Protein AF-A0AAE0YC74-F1 (afdb_monomer_lite)

Radius of gyration: 17.18 Å; chains: 1; bounding box: 40×39×46 Å

InterPro domains:
  IPR001279 Metallo-beta-lactamase [PF00753] (4-34)
  IPR036866 Ribonuclease Z/Hydroxyacylglutathione hydrolase-like [G3DSA:3.60.15.10] (1-68)
  IPR036866 Ribonuclease Z/Hydroxyacylglutathione hydrolase-like [G3DSA:3.60.15.10] (94-164)
  IPR036866 Ribonuclease Z/Hydroxyacylglutathione hydrolase-like [SSF56281] (2-149)

Organism: NCBI:txid231223

Secondary structure (DSSP, 8-state):
--PPP-EEE----SHHHHTTHHHHHHHSTT-EEEEETTTT-TT-SEEE-TT-EEEETTEEEEEEEEE----TTS-----EEEEEESSEE--HHHHH-HHHHHH---S-HHHHHHHHHHHHTS-TT-EE--SS--HHHHHHHHHHH-TT-HHHHHHHHHHHHHH--

pLDDT: mean 74.29, std 21.23, range [29.55, 97.06]

Structure (mmCIF, N/CA/C/O backbone):
data_AF-A0AAE0YC74-F1
#
_entry.id   AF-A0AAE0YC74-F1
#
loop_
_atom_site.group_PDB
_atom_site.id
_atom_site.type_symbol
_atom_site.label_atom_id
_atom_site.label_alt_id
_atom_site.label_comp_id
_atom_site.label_asym_id
_atom_site.label_entity_id
_atom_site.label_seq_id
_atom_site.pdbx_PDB_ins_code
_atom_site.Cartn_x
_atom_site.Cartn_y
_atom_site.Cartn_z
_atom_site.occupancy
_atom_site.B_iso_or_equiv
_atom_site.auth_seq_id
_atom_site.auth_comp_id
_atom_site.auth_asym_id
_atom_site.auth_atom_id
_atom_site.pdbx_PDB_model_num
ATOM 1 N N . MET A 1 1 ? -16.614 18.848 2.873 1.00 50.50 1 MET A N 1
ATOM 2 C CA . MET A 1 1 ? -17.296 17.613 3.326 1.00 50.50 1 MET A CA 1
ATOM 3 C C . MET A 1 1 ? -16.771 17.273 4.709 1.00 50.50 1 MET A C 1
ATOM 5 O O . MET A 1 1 ? -15.564 17.341 4.889 1.00 50.50 1 MET A O 1
ATOM 9 N N . ASN A 1 2 ? -17.643 16.967 5.673 1.00 80.75 2 ASN A N 1
ATOM 10 C CA . ASN A 1 2 ? -17.242 16.559 7.022 1.00 80.75 2 ASN A CA 1
ATOM 11 C C . ASN A 1 2 ? -17.246 15.022 7.087 1.00 80.75 2 ASN A C 1
ATOM 13 O O . ASN A 1 2 ? -18.251 14.421 7.457 1.00 80.75 2 ASN A O 1
ATOM 17 N N . VAL A 1 3 ? -16.174 14.392 6.602 1.00 85.19 3 VAL A N 1
ATOM 18 C CA . VAL A 1 3 ? -16.004 12.930 6.639 1.00 85.19 3 VAL A CA 1
ATOM 19 C C . VAL A 1 3 ? -15.305 12.522 7.931 1.00 85.19 3 VAL A C 1
ATOM 21 O O . VAL A 1 3 ? -14.338 13.159 8.339 1.00 85.19 3 VAL A O 1
ATOM 24 N N . GLN A 1 4 ? -15.808 11.466 8.568 1.00 88.44 4 GLN A N 1
ATOM 25 C CA . GLN A 1 4 ? -15.213 10.864 9.759 1.00 88.44 4 GLN A CA 1
ATOM 26 C C . GLN A 1 4 ? -14.480 9.577 9.359 1.00 88.44 4 GLN A C 1
ATOM 28 O O . GLN A 1 4 ? -15.016 8.818 8.547 1.00 88.44 4 GLN A O 1
ATOM 33 N N . PRO A 1 5 ? -13.274 9.316 9.889 1.00 92.00 5 PRO A N 1
ATOM 34 C CA . PRO A 1 5 ? -12.540 8.100 9.567 1.00 92.00 5 PRO A CA 1
ATOM 35 C C . PRO A 1 5 ? -13.249 6.870 10.151 1.00 92.00 5 PRO A C 1
ATOM 37 O O . PRO A 1 5 ? -13.557 6.827 11.340 1.00 92.00 5 PRO A O 1
ATOM 40 N N . GLU A 1 6 ? -13.491 5.858 9.316 1.00 91.19 6 GLU A N 1
ATOM 41 C CA . GLU A 1 6 ? -14.071 4.571 9.737 1.00 91.19 6 GLU A CA 1
ATOM 42 C C . GLU A 1 6 ? -12.986 3.559 10.145 1.00 91.19 6 GLU A C 1
ATOM 44 O O . GLU A 1 6 ? -13.163 2.784 11.090 1.00 91.19 6 GLU A O 1
ATOM 49 N N . ALA A 1 7 ? -11.849 3.577 9.444 1.00 92.19 7 ALA A N 1
ATOM 50 C CA . ALA A 1 7 ? -10.746 2.650 9.660 1.00 92.19 7 ALA A CA 1
ATOM 51 C C . ALA A 1 7 ? -9.390 3.229 9.229 1.00 92.19 7 ALA A C 1
ATOM 53 O O . ALA A 1 7 ? -9.312 4.111 8.374 1.00 92.19 7 ALA A O 1
ATOM 54 N N . VAL A 1 8 ? -8.321 2.675 9.802 1.00 92.88 8 VAL A N 1
ATOM 55 C CA . VAL A 1 8 ? -6.929 2.815 9.359 1.00 92.88 8 VAL A CA 1
ATOM 56 C C . VAL A 1 8 ? -6.478 1.474 8.802 1.00 92.88 8 VAL A C 1
ATOM 58 O O . VAL A 1 8 ? -6.621 0.446 9.463 1.00 92.88 8 VAL A O 1
ATOM 61 N N . LEU A 1 9 ? -5.922 1.497 7.596 1.00 90.75 9 LEU A N 1
ATOM 62 C CA . LEU A 1 9 ? -5.352 0.334 6.929 1.00 90.75 9 LEU A CA 1
ATOM 63 C C . LEU A 1 9 ? -3.828 0.467 6.938 1.00 90.75 9 LEU A C 1
ATOM 65 O O . LEU A 1 9 ? -3.275 1.255 6.173 1.00 90.75 9 LEU A O 1
ATOM 69 N N . THR A 1 10 ? -3.148 -0.263 7.820 1.00 87.88 10 THR A N 1
ATOM 70 C CA . THR A 1 10 ? -1.688 -0.213 7.938 1.00 87.88 10 THR A CA 1
ATOM 71 C C . THR A 1 10 ? -1.059 -1.343 7.129 1.00 87.88 10 THR A C 1
ATOM 73 O O . THR A 1 10 ? -1.309 -2.518 7.394 1.00 87.88 10 THR A O 1
ATOM 76 N N . THR A 1 11 ? -0.219 -0.992 6.153 1.00 81.75 11 THR A N 1
ATOM 77 C CA . THR A 1 11 ? 0.431 -1.972 5.269 1.00 81.75 11 THR A CA 1
ATOM 78 C C . THR A 1 11 ? 1.476 -2.799 6.009 1.00 81.75 11 THR A C 1
ATOM 80 O O . THR A 1 11 ? 1.532 -4.009 5.804 1.00 81.75 11 THR A O 1
ATOM 83 N N . HIS A 1 12 ? 2.292 -2.161 6.856 1.00 81.12 12 HIS A N 1
ATOM 84 C CA . HIS A 1 12 ? 3.297 -2.821 7.682 1.00 81.12 12 HIS A CA 1
ATOM 85 C C . HIS A 1 12 ? 3.738 -1.982 8.903 1.00 81.12 12 HIS A C 1
ATOM 87 O O . HIS A 1 12 ? 3.392 -0.809 9.033 1.00 81.12 12 HIS A O 1
ATOM 93 N N . LYS A 1 13 ? 4.522 -2.583 9.803 1.00 81.81 13 LYS A N 1
ATOM 94 C CA . LYS A 1 13 ? 4.896 -2.085 11.137 1.00 81.81 13 LYS A CA 1
ATOM 95 C C . LYS A 1 13 ? 6.028 -1.061 11.174 1.00 81.81 13 LYS A C 1
ATOM 97 O O . LYS A 1 13 ? 6.430 -0.663 12.268 1.00 81.81 13 LYS A O 1
ATOM 102 N N . HIS A 1 14 ? 6.627 -0.704 10.036 1.00 82.88 14 HIS A N 1
ATOM 103 C CA . HIS A 1 14 ? 7.666 0.324 10.062 1.00 82.88 14 HIS A CA 1
ATOM 104 C C . HIS A 1 14 ? 7.062 1.643 10.551 1.00 82.88 14 HIS A C 1
ATOM 106 O O . HIS A 1 14 ? 5.905 1.959 10.281 1.00 82.88 14 HIS A O 1
ATOM 112 N N . TRP A 1 15 ? 7.833 2.393 11.336 1.00 88.25 15 TRP A N 1
ATOM 113 C CA . TRP A 1 15 ? 7.318 3.543 12.081 1.00 88.25 15 TRP A CA 1
ATOM 114 C C . TRP A 1 15 ? 6.750 4.646 11.177 1.00 88.25 15 TRP A C 1
ATOM 116 O O . TRP A 1 15 ? 5.752 5.269 11.524 1.00 88.25 15 TRP A O 1
ATOM 126 N N . ASP A 1 16 ? 7.332 4.848 10.002 1.00 83.25 16 ASP A N 1
ATOM 127 C CA . ASP A 1 16 ? 6.859 5.771 8.969 1.00 83.25 16 ASP A CA 1
ATOM 128 C C . ASP A 1 16 ? 5.494 5.377 8.366 1.00 83.25 16 ASP A C 1
ATOM 130 O O . ASP A 1 16 ? 4.832 6.219 7.765 1.00 83.25 16 ASP A O 1
ATOM 134 N N . HIS A 1 17 ? 5.029 4.147 8.616 1.00 82.94 17 HIS A N 1
ATOM 135 C CA . HIS A 1 17 ? 3.720 3.624 8.203 1.00 82.94 17 HIS A CA 1
ATOM 136 C C . HIS A 1 17 ? 2.739 3.449 9.364 1.00 82.94 17 HIS A C 1
ATOM 138 O O . HIS A 1 17 ? 1.549 3.722 9.225 1.00 82.94 17 HIS A O 1
ATOM 144 N N . SER A 1 18 ? 3.218 2.991 10.523 1.00 90.56 18 SER A N 1
ATOM 145 C CA . SER A 1 18 ? 2.369 2.638 11.670 1.00 90.56 18 SER A CA 1
ATOM 146 C C . SER A 1 18 ? 2.461 3.612 12.847 1.00 90.56 18 SER A C 1
ATOM 148 O O . SER A 1 18 ? 1.701 3.493 13.808 1.00 90.56 18 SER A O 1
ATOM 150 N N . GLY A 1 19 ? 3.397 4.564 12.824 1.00 93.62 19 GLY A N 1
ATOM 151 C CA . GLY A 1 19 ? 3.698 5.452 13.952 1.00 93.62 19 GLY A CA 1
ATOM 152 C C . GLY A 1 19 ? 2.529 6.352 14.363 1.00 93.62 19 GLY A C 1
ATOM 153 O O . GLY A 1 19 ? 2.429 6.737 15.527 1.00 93.62 19 GLY A O 1
ATOM 154 N N . GLY A 1 20 ? 1.605 6.630 13.438 1.00 96.19 20 GLY A N 1
ATOM 155 C CA . GLY A 1 20 ? 0.394 7.414 13.692 1.00 96.19 20 GLY A CA 1
ATOM 156 C C . GLY A 1 20 ? -0.771 6.635 14.320 1.00 96.19 20 GLY A C 1
ATOM 157 O O . GLY A 1 20 ? -1.731 7.257 14.779 1.00 96.19 20 GLY A O 1
ATOM 158 N N . ASN A 1 21 ? -0.711 5.298 14.384 1.00 96.00 21 ASN A N 1
ATOM 159 C CA . ASN A 1 21 ? -1.855 4.455 14.768 1.00 96.00 21 ASN A CA 1
ATOM 160 C C . ASN A 1 21 ? -2.396 4.787 16.164 1.00 96.00 21 ASN A C 1
ATOM 162 O O . ASN A 1 21 ? -3.605 4.945 16.354 1.00 96.00 21 ASN A O 1
ATOM 166 N N . ARG A 1 22 ? -1.497 4.950 17.142 1.00 96.38 22 ARG A N 1
ATOM 167 C CA . ARG A 1 22 ? -1.856 5.324 18.515 1.00 96.38 22 ARG A CA 1
ATOM 168 C C . ARG A 1 22 ? -2.590 6.654 18.577 1.00 96.38 22 ARG A C 1
ATOM 170 O O . ARG A 1 22 ? -3.630 6.750 19.222 1.00 96.38 22 ARG A O 1
ATOM 177 N N . GLN A 1 23 ? -2.040 7.674 17.920 1.00 96.94 23 GLN A N 1
ATOM 178 C CA . GLN A 1 23 ? -2.609 9.017 17.931 1.00 96.94 23 GLN A CA 1
ATOM 179 C C . GLN A 1 23 ? -3.995 9.013 17.287 1.00 96.94 23 GLN A C 1
ATOM 181 O O . GLN A 1 23 ? -4.930 9.540 17.880 1.00 96.94 23 GLN A O 1
ATOM 186 N N . MET A 1 24 ? -4.152 8.338 16.144 1.00 96.19 24 MET A N 1
ATOM 187 C CA . MET A 1 24 ? -5.441 8.208 15.462 1.00 96.19 24 MET A CA 1
ATOM 188 C C . MET A 1 24 ? -6.508 7.569 16.357 1.00 96.19 24 MET A C 1
ATOM 190 O O . MET A 1 24 ? -7.620 8.084 16.441 1.00 96.19 24 MET A O 1
ATOM 194 N N . ARG A 1 25 ? -6.176 6.499 17.089 1.00 95.44 25 ARG A N 1
ATOM 195 C CA . ARG A 1 25 ? -7.113 5.857 18.029 1.00 95.44 25 ARG A CA 1
ATOM 196 C C . ARG A 1 25 ? -7.463 6.730 19.233 1.00 95.44 25 ARG A C 1
ATOM 198 O O . ARG A 1 25 ? -8.589 6.662 19.716 1.00 95.44 25 ARG A O 1
ATOM 205 N N . SER A 1 26 ? -6.518 7.532 19.721 1.00 95.69 26 SER A N 1
ATOM 206 C CA . SER A 1 26 ? -6.777 8.490 20.802 1.00 95.69 26 SER A CA 1
ATOM 207 C C . SER A 1 26 ? -7.663 9.648 20.338 1.00 95.69 26 SER A C 1
ATOM 209 O O . SER A 1 26 ? -8.532 10.088 21.085 1.00 95.69 26 SER A O 1
ATOM 211 N N . THR A 1 27 ? -7.461 10.138 19.112 1.00 96.38 27 THR A N 1
ATOM 212 C CA . THR A 1 27 ? -8.257 11.226 18.524 1.00 96.38 27 THR A CA 1
ATOM 213 C C . THR A 1 27 ? -9.659 10.765 18.129 1.00 96.38 27 THR A C 1
ATOM 215 O O . THR A 1 27 ? -10.612 11.525 18.284 1.00 96.38 27 THR A O 1
ATOM 218 N N . PHE A 1 28 ? -9.798 9.523 17.663 1.00 95.56 28 PHE A N 1
ATOM 219 C CA . PHE A 1 28 ? -11.063 8.934 17.230 1.00 95.56 28 PHE A CA 1
ATOM 220 C C . PHE A 1 28 ? -11.355 7.661 18.042 1.00 95.56 28 PHE A C 1
ATOM 222 O O . PHE A 1 28 ? -10.986 6.555 17.628 1.00 95.56 28 PHE A O 1
ATOM 229 N N . PRO A 1 29 ? -12.009 7.787 19.213 1.00 93.69 29 PRO A N 1
ATOM 230 C CA . PRO A 1 29 ? -12.350 6.638 20.042 1.00 93.69 29 PRO A CA 1
ATOM 231 C C . PRO A 1 29 ? -13.177 5.603 19.268 1.00 93.69 29 PRO A C 1
ATOM 233 O O . PRO A 1 29 ? -14.186 5.931 18.650 1.00 93.69 29 PRO A O 1
ATOM 236 N N . GLY A 1 30 ? -12.747 4.340 19.307 1.00 92.56 30 GLY A N 1
ATOM 237 C CA . GLY A 1 30 ? -13.394 3.240 18.580 1.00 92.56 30 GLY A CA 1
ATOM 238 C C . GLY A 1 30 ? -12.924 3.048 17.133 1.00 92.56 30 GLY A C 1
ATOM 239 O O . GLY A 1 30 ? -13.367 2.097 16.489 1.00 92.56 30 GLY A O 1
ATOM 240 N N . LEU A 1 31 ? -12.007 3.888 16.630 1.00 96.19 31 LEU A N 1
ATOM 241 C CA . LEU A 1 31 ? -11.426 3.728 15.297 1.00 96.19 31 LEU A CA 1
ATOM 242 C C . LEU A 1 31 ? -10.706 2.381 15.164 1.00 96.19 31 LEU A C 1
ATOM 244 O O . LEU A 1 31 ? -9.853 2.020 15.984 1.00 96.19 31 LEU A O 1
ATOM 248 N N . LYS A 1 32 ? -11.039 1.648 14.100 1.00 95.25 32 LYS A N 1
ATOM 249 C CA . LYS A 1 32 ? -10.450 0.344 13.801 1.00 95.25 32 LYS A CA 1
ATOM 250 C C . LYS A 1 32 ? -9.120 0.532 13.080 1.00 95.25 32 LYS A C 1
ATOM 252 O O . LYS A 1 32 ? -9.064 1.168 12.036 1.00 95.25 32 LYS A O 1
ATOM 257 N N . VAL A 1 33 ? -8.061 -0.054 13.619 1.00 95.31 33 VAL A N 1
ATOM 258 C CA . VAL A 1 33 ? -6.750 -0.165 12.969 1.00 95.31 33 VAL A CA 1
ATOM 259 C C . VAL A 1 33 ? -6.561 -1.603 12.509 1.00 95.31 33 VAL A C 1
ATOM 261 O O . VAL A 1 33 ? -6.593 -2.514 13.345 1.00 95.31 33 VAL A O 1
ATOM 264 N N . TYR A 1 34 ? -6.386 -1.778 11.202 1.00 91.81 34 TYR A N 1
ATOM 265 C CA . TYR A 1 34 ? -6.145 -3.052 10.541 1.00 91.81 34 TYR A CA 1
ATOM 266 C C . TYR A 1 34 ? -4.670 -3.203 10.184 1.00 91.81 34 TYR A C 1
ATOM 268 O O . TYR A 1 34 ? -4.031 -2.244 9.752 1.00 91.81 34 TYR A O 1
ATOM 276 N N . GLY A 1 35 ? -4.149 -4.414 10.332 1.00 85.44 35 GLY A N 1
ATOM 277 C CA . GLY A 1 35 ? -2.788 -4.759 9.942 1.00 85.44 35 GLY A CA 1
ATOM 278 C C . GLY A 1 35 ? -2.602 -6.266 9.880 1.00 85.44 35 GLY A C 1
ATOM 279 O O . GLY A 1 35 ? -3.462 -7.030 10.324 1.00 85.44 35 GLY A O 1
ATOM 280 N N . GLY A 1 36 ? -1.475 -6.712 9.337 1.00 82.25 36 GLY A N 1
ATOM 281 C CA . GLY A 1 36 ? -1.293 -8.136 9.096 1.00 82.25 36 GLY A CA 1
ATOM 282 C C . GLY A 1 36 ? -1.063 -8.979 10.323 1.00 82.25 36 GLY A C 1
ATOM 283 O O . GLY A 1 36 ? -0.324 -8.586 11.225 1.00 82.25 36 GLY A O 1
ATOM 284 N N . THR A 1 37 ? -1.666 -10.170 10.316 1.00 82.88 37 THR A N 1
ATOM 285 C CA . THR A 1 37 ? -1.551 -11.156 11.398 1.00 82.88 37 THR A CA 1
ATOM 286 C C . THR A 1 37 ? -0.091 -11.494 11.711 1.00 82.88 37 THR A C 1
ATOM 288 O O . THR A 1 37 ? 0.259 -11.669 12.875 1.00 82.88 37 THR A O 1
ATOM 291 N N . LEU A 1 38 ? 0.776 -11.522 10.693 1.00 78.69 38 LEU A N 1
ATOM 292 C CA . LEU A 1 38 ? 2.204 -11.829 10.839 1.00 78.69 38 LEU A CA 1
ATOM 293 C C . LEU A 1 38 ? 3.092 -10.602 11.078 1.00 78.69 38 LEU A C 1
ATOM 295 O O . LEU A 1 38 ? 4.249 -10.743 11.461 1.00 78.69 38 LEU A O 1
ATOM 299 N N . ASP A 1 39 ? 2.577 -9.396 10.854 1.00 74.38 39 ASP A N 1
ATOM 300 C CA . ASP A 1 39 ? 3.422 -8.206 10.794 1.00 74.38 39 ASP A CA 1
ATOM 301 C C . ASP A 1 39 ? 3.639 -7.546 12.165 1.00 74.38 39 ASP A C 1
ATOM 303 O O . ASP A 1 39 ? 4.615 -6.820 12.375 1.00 74.38 39 ASP A O 1
ATOM 307 N N . HIS A 1 40 ? 2.742 -7.838 13.113 1.00 83.94 40 HIS A N 1
ATOM 308 C CA . HIS A 1 40 ? 2.710 -7.262 14.460 1.00 83.94 40 HIS A CA 1
ATOM 309 C C . HIS A 1 40 ? 2.640 -5.725 14.456 1.00 83.94 40 HIS A C 1
ATOM 311 O O . HIS A 1 40 ? 3.375 -5.050 15.178 1.00 83.94 40 HIS A O 1
ATOM 317 N N . VAL A 1 41 ? 1.739 -5.170 13.638 1.00 85.31 41 VAL A N 1
ATOM 318 C CA . VAL A 1 41 ? 1.509 -3.722 13.529 1.00 85.31 41 VAL A CA 1
ATOM 319 C C . VAL A 1 41 ? 1.191 -3.097 14.903 1.00 85.31 41 VAL A C 1
ATOM 321 O O . VAL A 1 41 ? 0.244 -3.532 15.569 1.00 85.31 41 VAL A O 1
ATOM 324 N N . PRO A 1 42 ? 1.922 -2.045 15.323 1.00 91.50 42 PRO A N 1
ATOM 325 C CA . PRO A 1 42 ? 1.645 -1.315 16.555 1.00 91.50 42 PRO A CA 1
ATOM 326 C C . PRO A 1 42 ? 0.223 -0.759 16.616 1.00 91.50 42 PRO A C 1
ATOM 328 O O . PRO A 1 42 ? -0.295 -0.204 15.643 1.00 91.50 42 PRO A O 1
ATOM 331 N N . ASP A 1 43 ? -0.396 -0.899 17.789 1.00 94.88 43 ASP A N 1
ATOM 332 C CA . ASP A 1 43 ? -1.744 -0.408 18.094 1.00 94.88 43 ASP A CA 1
ATOM 333 C C . ASP A 1 43 ? -2.850 -0.950 17.159 1.00 94.88 43 ASP A C 1
ATOM 335 O O . ASP A 1 43 ? -3.964 -0.414 17.143 1.00 94.88 43 ASP A O 1
ATOM 339 N N . CYS A 1 44 ? -2.568 -2.049 16.444 1.00 92.75 44 CYS A N 1
ATOM 340 C CA . CYS A 1 44 ? -3.536 -2.803 15.656 1.00 92.75 44 CYS A CA 1
ATOM 341 C C . CYS A 1 44 ? -4.672 -3.337 16.541 1.00 92.75 44 CYS A C 1
ATOM 343 O O . CYS A 1 44 ? -4.471 -3.746 17.684 1.00 92.75 44 CYS A O 1
ATOM 345 N N . THR A 1 45 ? -5.885 -3.312 15.998 1.00 96.12 45 THR A N 1
ATOM 346 C CA . THR A 1 45 ? -7.108 -3.791 16.666 1.00 96.12 45 THR A CA 1
ATOM 347 C C . THR A 1 45 ? -7.742 -4.972 15.945 1.00 96.12 45 THR A C 1
ATOM 349 O O . THR A 1 45 ? -8.474 -5.732 16.566 1.00 96.12 45 THR A O 1
ATOM 352 N N . HIS A 1 46 ? -7.479 -5.107 14.644 1.00 94.44 46 HIS A N 1
ATOM 353 C CA . HIS A 1 46 ? -8.057 -6.127 13.783 1.00 94.44 46 HIS A CA 1
ATOM 354 C C . HIS A 1 46 ? -6.952 -6.683 12.888 1.00 94.44 46 HIS A C 1
ATOM 356 O O . HIS A 1 46 ? -6.439 -5.984 12.015 1.00 94.44 46 HIS A O 1
ATOM 362 N N . THR A 1 47 ? -6.567 -7.933 13.114 1.00 90.62 47 THR A N 1
ATOM 363 C CA . THR A 1 47 ? -5.608 -8.612 12.244 1.00 90.62 47 THR A CA 1
ATOM 364 C C . THR A 1 47 ? -6.285 -9.073 10.960 1.00 90.62 47 THR A C 1
ATOM 366 O O . THR A 1 47 ? -7.477 -9.390 10.965 1.00 90.62 47 THR A O 1
ATOM 369 N N . VAL A 1 48 ? -5.527 -9.083 9.866 1.00 84.31 48 VAL A N 1
ATOM 370 C CA . VAL A 1 48 ? -6.032 -9.439 8.538 1.00 84.31 48 VAL A CA 1
ATOM 371 C C . VAL A 1 48 ? -5.166 -10.523 7.906 1.00 84.31 48 VAL A C 1
ATOM 373 O O . VAL A 1 48 ? -3.941 -10.375 7.834 1.00 84.31 48 VAL A O 1
ATOM 376 N N . ASP A 1 49 ? -5.803 -11.581 7.411 1.00 85.44 49 ASP A N 1
ATOM 377 C CA . ASP A 1 49 ? -5.153 -12.704 6.729 1.00 85.44 49 ASP A CA 1
ATOM 378 C C . ASP A 1 49 ? -5.072 -12.525 5.204 1.00 85.44 49 ASP A C 1
ATOM 380 O O . ASP A 1 49 ? -5.718 -11.648 4.627 1.00 85.44 49 ASP A O 1
ATOM 384 N N . ASP A 1 50 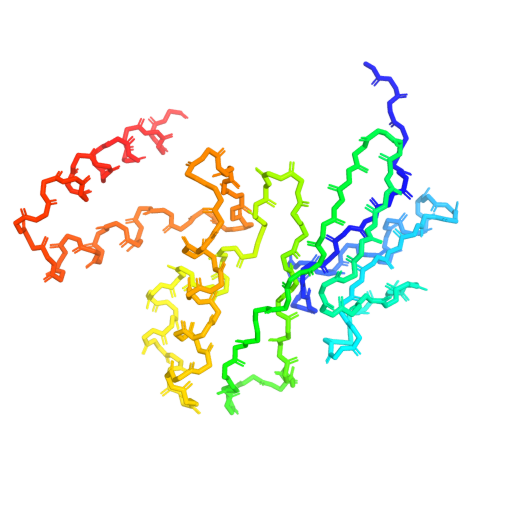? -4.235 -13.328 4.535 1.00 81.44 50 ASP A N 1
ATOM 385 C CA . ASP A 1 50 ? -4.105 -13.297 3.070 1.00 81.44 50 ASP A CA 1
ATOM 386 C C . ASP A 1 50 ? -5.439 -13.682 2.418 1.00 81.44 50 ASP A C 1
ATOM 388 O O . ASP A 1 50 ? -6.089 -14.647 2.821 1.00 81.44 50 ASP A O 1
ATOM 392 N N . GLY A 1 51 ? -5.859 -12.924 1.408 1.00 80.69 51 GLY A N 1
ATOM 393 C CA . GLY A 1 51 ? -7.134 -13.104 0.714 1.00 80.69 51 GLY A CA 1
ATOM 394 C C . GLY A 1 51 ? -8.369 -12.642 1.494 1.00 80.69 51 GLY A C 1
ATOM 395 O O . GLY A 1 51 ? -9.478 -12.746 0.971 1.00 80.69 51 GLY A O 1
ATOM 396 N N . GLN A 1 52 ? -8.223 -12.129 2.721 1.00 84.19 52 GLN A N 1
ATOM 397 C CA . GLN A 1 52 ? -9.370 -11.689 3.513 1.00 84.19 52 GLN A CA 1
ATOM 398 C C . GLN A 1 52 ? -10.022 -10.438 2.909 1.00 84.19 52 GLN A C 1
ATOM 400 O O . GLN A 1 52 ? -9.357 -9.446 2.606 1.00 84.19 52 GLN A O 1
ATOM 405 N N . GLU A 1 53 ? -11.350 -10.459 2.791 1.00 85.81 53 GLU A N 1
ATOM 406 C CA . GLU A 1 53 ? -12.127 -9.304 2.343 1.00 85.81 53 GLU A CA 1
ATOM 407 C C . GLU A 1 53 ? -12.493 -8.384 3.514 1.00 85.81 53 GLU A C 1
ATOM 409 O O . GLU A 1 53 ? -13.038 -8.830 4.527 1.00 85.81 53 GLU A O 1
ATOM 414 N N . LEU A 1 54 ? -12.269 -7.082 3.344 1.00 83.00 54 LEU A N 1
ATOM 415 C CA . LEU A 1 54 ? -12.762 -6.029 4.229 1.00 83.00 54 LEU A CA 1
ATOM 416 C C . LEU A 1 54 ? -13.753 -5.138 3.481 1.00 83.00 54 LEU A C 1
ATOM 418 O O . LEU A 1 54 ? -13.652 -4.937 2.269 1.00 83.00 54 LEU A O 1
ATOM 422 N N . ARG A 1 55 ? -14.722 -4.579 4.204 1.00 85.69 55 ARG A N 1
ATOM 423 C CA . ARG A 1 55 ? -15.748 -3.699 3.635 1.00 85.69 55 ARG A CA 1
ATOM 424 C C . ARG A 1 55 ? -15.925 -2.468 4.505 1.00 85.69 55 ARG A C 1
ATOM 426 O O . ARG A 1 55 ? -16.095 -2.606 5.713 1.00 85.69 55 ARG A O 1
ATOM 433 N N . PHE A 1 56 ? -15.919 -1.304 3.864 1.00 83.75 56 PHE A N 1
ATOM 434 C CA . PHE A 1 56 ? -16.138 0.000 4.491 1.00 83.75 56 PHE A CA 1
ATOM 435 C C . PHE A 1 56 ? -17.079 0.798 3.586 1.00 83.75 56 PHE A C 1
ATOM 437 O O . PHE A 1 56 ? -16.740 1.125 2.444 1.00 83.75 56 PHE A O 1
ATOM 444 N N . GLY A 1 57 ? -18.311 1.022 4.042 1.00 84.62 57 GLY A N 1
ATOM 445 C CA . GLY A 1 57 ? -19.391 1.516 3.185 1.00 84.62 57 GLY A CA 1
ATOM 446 C C . GLY A 1 57 ? -19.585 0.655 1.925 1.00 84.62 57 GLY A C 1
ATOM 447 O O . GLY A 1 57 ? -19.859 -0.540 2.009 1.00 84.62 57 GLY A O 1
ATOM 448 N N . GLN A 1 58 ? -19.447 1.271 0.745 1.00 84.56 58 GLN A N 1
ATOM 449 C CA . GLN A 1 58 ? -19.544 0.591 -0.558 1.00 84.56 58 GLN A CA 1
ATOM 450 C C . GLN A 1 58 ? -18.195 0.075 -1.086 1.00 84.56 58 GLN A C 1
ATOM 452 O O . GLN A 1 58 ? -18.153 -0.585 -2.124 1.00 84.56 58 GLN A O 1
ATOM 457 N N . LEU A 1 59 ? -17.092 0.372 -0.393 1.00 82.38 59 LEU A N 1
ATOM 458 C CA . LEU A 1 59 ? -15.755 -0.051 -0.792 1.00 82.38 59 LEU A CA 1
ATOM 459 C C . LEU A 1 59 ? -15.491 -1.476 -0.305 1.00 82.38 59 LEU A C 1
ATOM 461 O O . LEU A 1 59 ? -15.808 -1.837 0.832 1.00 82.38 59 LEU A O 1
ATOM 465 N N . LYS A 1 60 ? -14.877 -2.278 -1.173 1.00 81.94 60 LYS A N 1
ATOM 466 C CA . LYS A 1 60 ? -14.454 -3.648 -0.891 1.00 81.94 60 LYS A CA 1
ATOM 467 C C . LYS A 1 60 ? -12.948 -3.731 -1.075 1.00 81.94 60 LYS A C 1
ATOM 469 O O . LYS A 1 60 ? -12.477 -3.481 -2.175 1.00 81.94 60 LYS A O 1
ATOM 474 N N . PHE A 1 61 ? -12.248 -4.119 -0.019 1.00 82.75 61 PHE A N 1
ATOM 475 C CA . PHE A 1 61 ? -10.812 -4.336 -0.012 1.00 82.75 61 PHE A CA 1
ATOM 476 C C . PHE A 1 61 ? -10.519 -5.836 0.050 1.00 82.75 61 PHE A C 1
ATOM 478 O O . PHE A 1 61 ? -11.154 -6.534 0.836 1.00 82.75 61 PHE A O 1
ATOM 485 N N . THR A 1 62 ? -9.545 -6.329 -0.709 1.00 82.19 62 THR A N 1
ATOM 486 C CA . THR A 1 62 ? -9.006 -7.689 -0.533 1.00 82.19 62 THR A CA 1
ATOM 487 C C . THR A 1 62 ? -7.575 -7.595 -0.038 1.00 82.19 62 THR A C 1
ATOM 489 O O . THR A 1 62 ? -6.735 -6.978 -0.691 1.00 82.19 62 THR A O 1
ATOM 492 N N . ALA A 1 63 ? -7.291 -8.175 1.123 1.00 81.06 63 ALA A N 1
ATOM 493 C CA . ALA A 1 63 ? -5.939 -8.228 1.644 1.00 81.06 63 ALA A CA 1
ATOM 494 C C . ALA A 1 63 ? -5.092 -9.198 0.819 1.00 81.06 63 ALA A C 1
ATOM 496 O O . ALA A 1 63 ? -5.497 -10.321 0.540 1.00 81.06 63 ALA A O 1
ATOM 497 N N . MET A 1 64 ? -3.899 -8.768 0.441 1.00 80.62 64 MET A N 1
ATOM 498 C CA . MET A 1 64 ? -2.933 -9.566 -0.293 1.00 80.62 64 MET A CA 1
ATOM 499 C C . MET A 1 64 ? -1.576 -9.404 0.371 1.00 80.62 64 MET A C 1
ATOM 501 O O . MET A 1 64 ? -0.973 -8.327 0.375 1.00 80.62 64 MET A O 1
ATOM 505 N N . TRP A 1 65 ? -1.091 -10.498 0.938 1.00 79.19 65 TRP A N 1
ATOM 506 C CA . TRP A 1 65 ? 0.212 -10.562 1.569 1.00 79.19 65 TRP A CA 1
ATOM 507 C C . TRP A 1 65 ? 1.306 -10.584 0.510 1.00 79.19 65 TRP A C 1
ATOM 509 O O . TRP A 1 65 ? 1.363 -11.477 -0.347 1.00 79.19 65 TRP A O 1
ATOM 519 N N . THR A 1 66 ? 2.214 -9.622 0.636 1.00 73.38 66 THR A N 1
ATOM 520 C CA . THR A 1 66 ? 3.440 -9.496 -0.148 1.00 73.38 66 THR A CA 1
ATOM 521 C C . THR A 1 66 ? 4.643 -9.550 0.802 1.00 73.38 66 THR A C 1
ATOM 523 O O . THR A 1 66 ? 5.226 -8.510 1.123 1.00 73.38 66 THR A O 1
ATOM 526 N N . PRO A 1 67 ? 4.998 -10.736 1.337 1.00 65.88 67 PRO A N 1
ATOM 527 C CA . PRO A 1 67 ? 6.114 -10.872 2.265 1.00 65.88 67 PRO A CA 1
ATOM 528 C C . PRO A 1 67 ? 7.440 -10.534 1.580 1.00 65.88 67 PRO A C 1
ATOM 530 O O . PRO A 1 67 ? 7.642 -10.813 0.390 1.00 65.88 67 PRO A O 1
ATOM 533 N N . ARG A 1 68 ? 8.366 -9.955 2.349 1.00 60.38 68 ARG A N 1
ATOM 534 C CA . ARG A 1 68 ? 9.713 -9.612 1.886 1.00 60.38 68 ARG A CA 1
ATOM 535 C C . ARG A 1 68 ? 10.783 -10.390 2.669 1.00 60.38 68 ARG A C 1
ATOM 537 O O . ARG A 1 68 ? 10.603 -10.611 3.864 1.00 60.38 68 ARG A O 1
ATOM 544 N N . PRO A 1 69 ? 11.919 -10.768 2.044 1.00 48.00 69 PRO A N 1
ATOM 545 C CA . PRO A 1 69 ? 12.979 -11.456 2.765 1.00 48.00 69 PRO A CA 1
ATOM 546 C C . PRO A 1 69 ? 13.673 -10.573 3.813 1.00 48.00 69 PRO A C 1
ATOM 548 O O . PRO A 1 69 ? 13.944 -9.395 3.578 1.00 48.00 69 PRO A O 1
ATOM 551 N N . TYR A 1 70 ? 14.015 -11.207 4.933 1.00 47.41 70 TYR A N 1
ATOM 552 C CA . TYR A 1 70 ? 14.740 -10.673 6.085 1.00 47.41 70 TYR A CA 1
ATOM 553 C C . TYR A 1 70 ? 16.043 -9.925 5.736 1.00 47.41 70 TYR A C 1
ATOM 555 O O . TYR A 1 70 ? 16.832 -10.361 4.895 1.00 47.41 70 TYR A O 1
ATOM 563 N N . SER A 1 71 ? 16.325 -8.845 6.472 1.00 36.50 71 SER A N 1
ATOM 564 C CA . SER A 1 71 ? 17.653 -8.236 6.560 1.00 36.50 71 SER A CA 1
ATOM 565 C C . SER A 1 71 ? 18.123 -8.303 8.018 1.00 36.50 71 SER A C 1
ATOM 567 O O . SER A 1 71 ? 17.502 -7.720 8.900 1.00 36.50 71 SER A O 1
ATOM 569 N N . ARG A 1 72 ? 19.249 -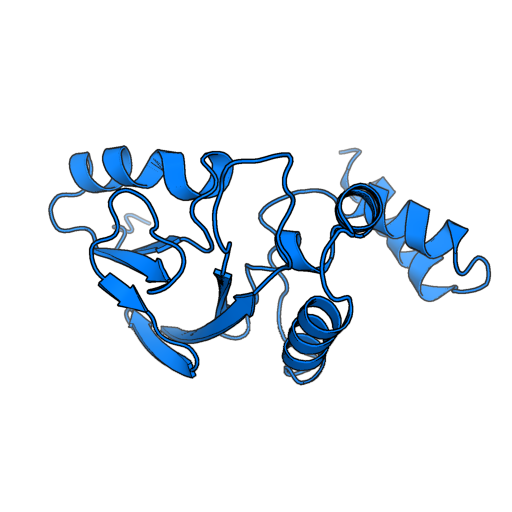8.985 8.285 1.00 34.56 72 ARG A N 1
ATOM 570 C CA . ARG A 1 72 ? 19.898 -9.046 9.618 1.00 34.56 72 ARG A CA 1
ATOM 571 C C . ARG A 1 72 ? 20.303 -7.677 10.194 1.00 34.56 72 ARG A C 1
ATOM 573 O O . ARG A 1 72 ? 20.767 -7.631 11.326 1.00 34.56 72 ARG A O 1
ATOM 580 N N . ALA A 1 73 ? 20.192 -6.589 9.429 1.00 35.81 73 ALA A 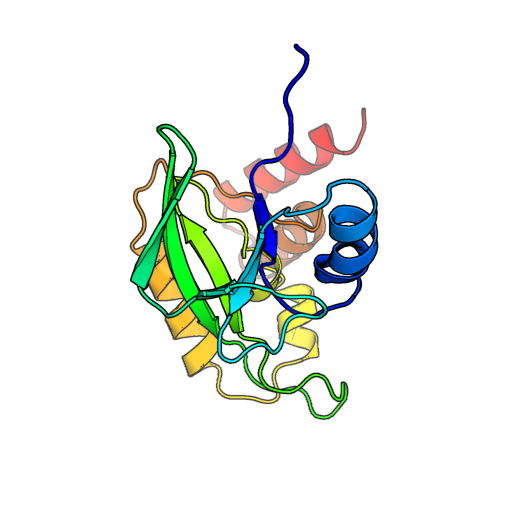N 1
ATOM 581 C CA . ALA A 1 73 ? 20.622 -5.252 9.839 1.00 35.81 73 ALA A CA 1
ATOM 582 C C . ALA A 1 73 ? 19.515 -4.425 10.515 1.00 35.81 73 ALA A C 1
ATOM 584 O O . ALA A 1 73 ? 19.807 -3.381 11.092 1.00 35.81 73 ALA A O 1
ATOM 585 N N . THR A 1 74 ? 18.266 -4.893 10.489 1.00 34.50 74 THR A N 1
ATOM 586 C CA . THR A 1 74 ? 17.136 -4.251 11.167 1.00 34.50 74 THR A CA 1
ATOM 587 C C . THR A 1 74 ? 16.374 -5.312 11.958 1.00 34.50 74 THR A C 1
ATOM 589 O O . THR A 1 74 ? 15.915 -6.286 11.365 1.00 34.50 74 THR A O 1
ATOM 592 N N . PRO A 1 75 ? 16.192 -5.167 13.282 1.00 29.55 75 PRO A N 1
ATOM 593 C CA . PRO A 1 75 ? 15.416 -6.107 14.095 1.00 29.55 75 PRO A CA 1
ATOM 594 C C . PRO A 1 75 ? 13.896 -5.953 13.874 1.00 29.55 75 PRO A C 1
ATOM 596 O O . PRO A 1 75 ? 13.105 -6.071 14.802 1.00 29.55 75 PRO A O 1
ATOM 599 N N . CYS A 1 76 ? 13.471 -5.681 12.639 1.00 35.22 76 CYS A N 1
ATOM 600 C CA . CYS A 1 76 ? 12.077 -5.758 12.224 1.00 35.22 76 CYS A CA 1
ATOM 601 C C . CYS A 1 76 ? 11.875 -7.160 11.641 1.00 35.22 76 CYS A C 1
ATOM 603 O O . CYS A 1 76 ? 12.234 -7.416 10.494 1.00 35.22 76 CYS A O 1
ATOM 605 N N . GLY A 1 77 ? 11.402 -8.095 12.474 1.00 31.53 77 GLY A N 1
ATOM 606 C CA . GLY A 1 77 ? 11.034 -9.448 12.037 1.00 31.53 77 GLY A CA 1
ATOM 607 C C . GLY A 1 77 ? 10.027 -9.410 10.887 1.00 31.53 77 GLY A C 1
ATOM 608 O O . GLY A 1 77 ? 9.336 -8.408 10.752 1.00 31.53 77 GLY A O 1
ATOM 609 N N . ASP A 1 78 ? 9.995 -10.460 10.066 1.00 36.59 78 ASP A N 1
ATOM 610 C CA . ASP A 1 78 ? 9.042 -10.735 8.978 1.00 36.59 78 ASP A CA 1
ATOM 611 C C . ASP A 1 78 ? 8.072 -9.586 8.671 1.00 36.59 78 ASP A C 1
ATOM 613 O O . ASP A 1 78 ? 6.985 -9.495 9.238 1.00 36.59 78 ASP A O 1
ATOM 617 N N . CYS A 1 79 ? 8.500 -8.657 7.812 1.00 38.97 79 CYS A N 1
ATOM 618 C CA . CYS A 1 79 ? 7.603 -7.613 7.341 1.00 38.97 79 CYS A CA 1
ATOM 619 C C . CYS A 1 79 ? 6.690 -8.237 6.283 1.00 38.97 79 CYS A C 1
ATOM 621 O O . CYS A 1 79 ? 7.116 -8.494 5.147 1.00 38.97 79 CYS A O 1
ATOM 623 N N . THR A 1 80 ? 5.440 -8.513 6.648 1.00 42.22 80 THR A N 1
ATOM 624 C CA . THR A 1 80 ? 4.401 -8.816 5.665 1.00 42.22 80 THR A CA 1
ATOM 625 C C . THR A 1 80 ? 3.755 -7.502 5.282 1.00 42.22 80 THR A C 1
ATOM 627 O O . THR A 1 80 ? 2.867 -7.024 5.983 1.00 42.22 80 THR A O 1
ATOM 630 N N . ALA A 1 81 ? 4.195 -6.915 4.168 1.00 46.03 81 ALA A N 1
ATOM 631 C CA . ALA A 1 81 ? 3.442 -5.820 3.584 1.00 46.03 81 ALA A CA 1
ATOM 632 C C . ALA A 1 81 ? 2.083 -6.371 3.138 1.00 46.03 81 ALA A C 1
ATOM 634 O O . ALA A 1 81 ? 2.010 -7.364 2.407 1.00 46.03 81 ALA A O 1
ATOM 635 N N . GLN A 1 82 ? 1.012 -5.759 3.627 1.00 45.44 82 GLN A N 1
ATOM 636 C CA . GLN A 1 82 ? -0.343 -6.028 3.183 1.00 45.44 82 GLN A CA 1
ATOM 637 C C . GLN A 1 82 ? -0.724 -5.026 2.112 1.00 45.44 82 GLN A C 1
ATOM 639 O O . GLN A 1 82 ? -0.701 -3.816 2.329 1.00 45.44 82 GLN A O 1
ATOM 644 N N . THR A 1 83 ? -1.102 -5.543 0.956 1.00 45.38 83 THR A N 1
ATOM 645 C CA . THR A 1 83 ? -1.843 -4.781 -0.043 1.00 45.38 83 THR A CA 1
ATOM 646 C C . THR A 1 83 ? -3.318 -4.912 0.287 1.00 45.38 83 THR A C 1
ATOM 648 O O . THR A 1 83 ? -3.763 -6.025 0.536 1.00 45.38 83 THR A O 1
ATOM 651 N N . LEU A 1 84 ? -4.086 -3.827 0.278 1.00 39.19 84 LEU A N 1
ATOM 652 C CA . LEU A 1 84 ? -5.542 -3.905 0.371 1.00 39.19 84 LEU A CA 1
ATOM 653 C C . LEU A 1 84 ? -6.164 -3.391 -0.924 1.00 39.19 84 LEU A C 1
ATOM 655 O O . LEU A 1 84 ? -6.072 -2.207 -1.226 1.00 39.19 84 LEU A O 1
ATOM 659 N N . ASP A 1 85 ? -6.771 -4.300 -1.682 1.00 36.75 85 ASP A N 1
ATOM 660 C CA . ASP A 1 85 ? -7.218 -4.073 -3.056 1.00 36.75 85 ASP A CA 1
ATOM 661 C C . ASP A 1 85 ? -8.682 -3.615 -3.171 1.00 36.75 85 ASP A C 1
ATOM 663 O O . ASP A 1 85 ? -9.576 -4.404 -2.878 1.00 36.75 85 ASP A O 1
ATOM 667 N N . VAL A 1 86 ? -8.923 -2.395 -3.677 1.00 32.94 86 VAL A N 1
ATOM 668 C CA . VAL A 1 86 ? -10.237 -1.898 -4.172 1.00 32.94 86 VAL A CA 1
ATOM 669 C C . VAL A 1 86 ? -10.205 -1.588 -5.678 1.00 32.94 86 VAL A C 1
ATOM 671 O O . VAL A 1 86 ? -11.030 -0.821 -6.163 1.00 32.94 86 VAL A O 1
ATOM 674 N N . ARG A 1 87 ? -9.269 -2.163 -6.447 1.00 43.66 87 ARG A N 1
ATOM 675 C CA . ARG A 1 87 ? -8.627 -1.585 -7.656 1.00 43.66 87 ARG A CA 1
ATOM 676 C C . ARG A 1 87 ? -7.493 -0.612 -7.319 1.00 43.66 87 ARG A C 1
ATOM 678 O O . ARG A 1 87 ? -7.146 0.259 -8.118 1.00 43.66 87 ARG A O 1
ATOM 685 N N . THR A 1 88 ? -6.925 -0.742 -6.121 1.00 41.94 88 THR A N 1
ATOM 686 C CA . THR A 1 88 ? -5.837 0.103 -5.617 1.00 41.94 88 THR A CA 1
ATOM 687 C C . THR A 1 88 ? -4.826 -0.742 -4.854 1.00 41.94 88 THR A C 1
ATOM 689 O O . THR A 1 88 ? -5.177 -1.342 -3.847 1.00 41.94 88 THR A O 1
ATOM 692 N N . VAL A 1 89 ? -3.568 -0.761 -5.281 1.00 46.25 89 VAL A N 1
ATOM 693 C CA . VAL A 1 89 ? -2.465 -1.412 -4.557 1.00 46.25 89 VAL A CA 1
ATOM 694 C C . VAL A 1 89 ? -1.732 -0.332 -3.773 1.00 46.25 89 VAL A C 1
ATOM 696 O O . VAL A 1 89 ? -1.281 0.629 -4.383 1.00 46.25 89 VAL A O 1
ATOM 699 N N . SER A 1 90 ? -1.613 -0.458 -2.449 1.00 45.50 90 SER A N 1
ATOM 700 C CA . SER A 1 90 ? -0.885 0.507 -1.601 1.00 45.50 90 SER A CA 1
ATOM 701 C C . SER A 1 90 ? 0.515 0.048 -1.162 1.00 45.50 90 SER A C 1
ATOM 703 O O . SER A 1 90 ? 1.294 0.820 -0.618 1.00 45.50 90 SER A O 1
ATOM 705 N N . SER A 1 91 ? 0.870 -1.216 -1.405 1.00 45.66 91 SER A N 1
ATOM 706 C CA . SER A 1 91 ? 2.085 -1.881 -0.893 1.00 45.66 91 SER A CA 1
ATOM 707 C C . SER A 1 91 ? 3.331 -1.723 -1.780 1.00 45.66 91 SER A C 1
ATOM 709 O O . SER A 1 91 ? 4.362 -2.368 -1.555 1.00 45.66 91 SER A O 1
ATOM 711 N N . LEU A 1 92 ? 3.260 -0.887 -2.819 1.00 42.78 92 LEU A N 1
ATOM 712 C CA . LEU A 1 92 ? 4.261 -0.863 -3.894 1.00 42.78 92 LEU A CA 1
ATOM 713 C C . LEU A 1 92 ? 5.638 -0.387 -3.444 1.00 42.78 92 LEU A C 1
ATOM 715 O O . LEU A 1 92 ? 6.628 -0.685 -4.107 1.00 42.78 92 LEU A O 1
ATOM 719 N N . GLU A 1 93 ? 5.739 0.282 -2.301 1.00 44.88 93 GLU A N 1
ATOM 720 C CA . GLU A 1 93 ? 7.028 0.646 -1.715 1.00 44.88 93 GLU A CA 1
ATOM 721 C C . GLU A 1 93 ? 7.901 -0.570 -1.430 1.00 44.88 93 GLU A C 1
ATOM 723 O O . GLU A 1 93 ? 9.091 -0.577 -1.738 1.00 44.88 93 GLU A O 1
ATOM 728 N N . THR A 1 94 ? 7.332 -1.637 -0.874 1.00 42.47 94 THR A N 1
ATOM 729 C CA . THR A 1 94 ? 8.139 -2.776 -0.432 1.00 42.47 94 THR A CA 1
ATOM 730 C C . THR A 1 94 ? 8.600 -3.641 -1.612 1.00 42.47 94 THR A C 1
ATOM 732 O O . THR A 1 94 ? 9.656 -4.281 -1.532 1.00 42.47 94 THR A O 1
ATOM 735 N N . CYS A 1 95 ? 7.855 -3.629 -2.725 1.00 36.00 95 CYS A N 1
ATOM 736 C CA . CYS A 1 95 ? 8.133 -4.462 -3.897 1.00 36.00 95 CYS A CA 1
ATOM 737 C C . CYS A 1 95 ? 8.845 -3.735 -5.056 1.00 36.00 95 CYS A C 1
ATOM 739 O O . CYS A 1 95 ? 9.666 -4.368 -5.717 1.00 36.00 95 CYS A O 1
ATOM 741 N N . LEU A 1 96 ? 8.598 -2.437 -5.295 1.00 35.16 96 LEU A N 1
ATOM 742 C CA . LEU A 1 96 ? 9.157 -1.692 -6.444 1.00 35.16 96 LEU A CA 1
ATOM 743 C C . LEU A 1 96 ? 10.328 -0.766 -6.114 1.00 35.16 96 LEU A C 1
ATOM 745 O O . LEU A 1 96 ? 10.937 -0.229 -7.036 1.00 35.16 96 LEU A O 1
ATOM 749 N N . CYS A 1 97 ? 10.716 -0.611 -4.845 1.00 39.66 97 CYS A N 1
ATOM 750 C CA . CYS A 1 97 ? 11.964 0.072 -4.502 1.00 39.66 97 CYS A CA 1
ATOM 751 C C . CYS A 1 97 ? 13.170 -0.800 -4.872 1.00 39.66 97 CYS A C 1
ATOM 753 O O . CYS A 1 97 ? 13.809 -1.390 -4.003 1.00 39.66 97 CYS A O 1
ATOM 755 N N . TRP A 1 98 ? 13.506 -0.900 -6.160 1.00 34.59 98 TRP A N 1
ATOM 756 C CA . TRP A 1 98 ? 14.617 -1.729 -6.637 1.00 34.59 98 TRP A CA 1
ATOM 757 C C . TRP A 1 98 ? 15.967 -1.224 -6.106 1.00 34.59 98 TRP A C 1
ATOM 759 O O . TRP A 1 98 ? 16.856 -2.017 -5.802 1.00 34.59 98 TRP A O 1
ATOM 769 N N . ARG A 1 99 ? 16.101 0.090 -5.867 1.00 31.28 99 ARG A N 1
ATOM 770 C CA . ARG A 1 99 ? 17.319 0.698 -5.299 1.00 31.28 99 ARG A CA 1
ATOM 771 C C . ARG A 1 99 ? 17.516 0.377 -3.806 1.00 31.28 99 ARG A C 1
ATOM 773 O O . ARG A 1 99 ? 18.650 0.182 -3.369 1.00 31.28 99 ARG A O 1
ATOM 780 N N . ALA A 1 100 ? 16.429 0.240 -3.040 1.00 35.22 100 ALA A N 1
ATOM 781 C CA . ALA A 1 100 ? 16.466 -0.265 -1.661 1.00 35.22 100 ALA A CA 1
ATOM 782 C C . ALA A 1 100 ? 16.543 -1.802 -1.620 1.00 35.22 100 ALA A C 1
ATOM 784 O O . ALA A 1 100 ? 17.204 -2.372 -0.751 1.00 35.22 100 ALA A O 1
ATOM 785 N N . ALA A 1 101 ? 15.935 -2.479 -2.600 1.00 38.78 101 ALA A N 1
ATOM 786 C CA . ALA A 1 101 ? 15.974 -3.924 -2.710 1.00 38.78 101 ALA A CA 1
ATOM 787 C C . ALA A 1 101 ? 17.379 -4.428 -3.021 1.00 38.78 101 ALA A C 1
ATOM 789 O O . ALA A 1 101 ? 17.840 -5.316 -2.314 1.00 38.78 101 ALA A O 1
ATOM 790 N N . ALA A 1 102 ? 18.086 -3.808 -3.969 1.00 34.44 102 ALA A N 1
ATOM 791 C CA . ALA A 1 102 ? 19.467 -4.141 -4.312 1.00 34.44 102 ALA A CA 1
ATOM 792 C C . ALA A 1 102 ? 20.442 -3.955 -3.134 1.00 34.44 102 ALA A C 1
ATOM 794 O O . ALA A 1 102 ? 21.407 -4.706 -3.016 1.00 34.44 102 ALA A O 1
ATOM 795 N N . ARG A 1 103 ? 20.170 -3.015 -2.214 1.00 38.81 103 ARG A N 1
ATOM 796 C CA . ARG A 1 103 ? 20.972 -2.820 -0.990 1.00 38.81 103 ARG A CA 1
ATOM 797 C C . ARG A 1 103 ? 20.725 -3.875 0.098 1.00 38.81 103 ARG A C 1
ATOM 799 O O . ARG A 1 103 ? 21.550 -3.994 0.999 1.00 38.81 103 ARG A O 1
ATOM 806 N N . LEU A 1 104 ? 19.630 -4.641 0.032 1.00 41.66 104 LEU A N 1
ATOM 807 C CA . LEU A 1 104 ? 19.165 -5.510 1.126 1.00 41.66 104 LEU A CA 1
ATOM 808 C C . LEU A 1 104 ? 18.844 -6.958 0.706 1.00 41.66 104 LEU A C 1
ATOM 810 O O . LEU A 1 104 ? 18.196 -7.675 1.467 1.00 41.66 104 LEU A O 1
ATOM 814 N N . LEU A 1 105 ? 19.295 -7.435 -0.462 1.00 43.78 105 LEU A N 1
ATOM 815 C CA . LEU A 1 105 ? 19.122 -8.842 -0.861 1.00 43.78 105 LEU A CA 1
ATOM 816 C C . LEU A 1 105 ? 19.995 -9.781 -0.001 1.00 43.78 105 LEU A C 1
ATOM 818 O O . LEU A 1 105 ? 21.056 -10.236 -0.420 1.00 43.78 105 LEU A O 1
ATOM 822 N N . LYS A 1 106 ? 19.536 -10.098 1.213 1.00 42.97 106 LYS A N 1
ATOM 823 C CA . LYS A 1 106 ? 20.023 -11.223 2.032 1.00 42.97 106 LYS A CA 1
ATOM 824 C C . LYS A 1 106 ? 18.886 -12.171 2.430 1.00 42.97 106 LYS A C 1
ATOM 826 O O . LYS A 1 106 ? 18.870 -12.709 3.531 1.00 42.97 106 LYS A O 1
ATOM 831 N N . GLY A 1 107 ? 17.965 -12.416 1.503 1.00 50.56 107 GLY A N 1
ATOM 832 C CA . GLY A 1 107 ? 17.005 -13.511 1.592 1.00 50.56 107 GLY A CA 1
ATOM 833 C C . GLY A 1 107 ? 16.512 -13.947 0.206 1.00 50.56 107 GLY A C 1
ATOM 834 O O . GLY A 1 107 ? 16.965 -13.390 -0.799 1.00 50.56 107 GLY A O 1
ATOM 835 N N . PRO A 1 108 ? 15.654 -14.979 0.102 1.00 53.59 108 PRO A N 1
ATOM 836 C CA . PRO A 1 108 ? 15.410 -15.648 -1.171 1.00 53.59 108 PRO A CA 1
ATOM 837 C C . PRO A 1 108 ? 14.692 -14.728 -2.164 1.00 53.59 108 PRO A C 1
ATOM 839 O O . PRO A 1 108 ? 13.533 -14.371 -1.960 1.00 53.59 108 PRO A O 1
ATOM 842 N N . VAL A 1 109 ? 15.343 -14.427 -3.293 1.00 63.69 109 VAL A N 1
ATOM 843 C CA . VAL A 1 109 ? 14.776 -13.699 -4.453 1.00 63.69 109 VAL A CA 1
ATOM 844 C C . VAL A 1 109 ? 13.401 -14.250 -4.871 1.00 63.69 109 VAL A C 1
ATOM 846 O O . VAL A 1 109 ? 12.547 -13.514 -5.355 1.00 63.69 109 VAL A O 1
ATOM 849 N N . ARG A 1 110 ? 13.150 -15.539 -4.606 1.00 66.31 110 ARG A N 1
ATOM 850 C CA . ARG A 1 110 ? 11.880 -16.229 -4.864 1.00 66.31 110 ARG A CA 1
ATOM 851 C C . ARG A 1 110 ? 10.669 -15.592 -4.172 1.00 66.31 110 ARG A C 1
ATOM 853 O O . ARG A 1 110 ? 9.616 -15.546 -4.793 1.00 66.31 110 ARG A O 1
ATOM 860 N N . GLN A 1 111 ? 10.797 -15.103 -2.935 1.00 64.88 111 GLN A N 1
ATOM 861 C CA . GLN A 1 111 ? 9.662 -14.502 -2.214 1.00 64.88 111 GLN A CA 1
ATOM 862 C C . GLN A 1 111 ? 9.282 -13.142 -2.803 1.00 64.88 111 GLN A C 1
ATOM 864 O O . GLN A 1 111 ? 8.108 -12.890 -3.053 1.00 64.88 111 GLN A O 1
ATOM 869 N N . LEU A 1 112 ? 10.277 -12.303 -3.115 1.00 68.56 112 LEU A N 1
ATOM 870 C CA . LEU A 1 112 ? 10.036 -11.034 -3.804 1.00 68.56 112 LEU A CA 1
ATOM 871 C C . LEU A 1 112 ? 9.408 -11.273 -5.183 1.00 68.56 112 LEU A C 1
ATOM 873 O O . LEU A 1 112 ? 8.427 -10.625 -5.527 1.00 68.56 112 LEU A O 1
ATOM 877 N N . ASN A 1 113 ? 9.928 -12.239 -5.944 1.00 72.62 113 ASN A N 1
ATOM 878 C CA . ASN A 1 113 ? 9.374 -12.587 -7.249 1.00 72.62 113 ASN A CA 1
ATOM 879 C C . ASN A 1 113 ? 7.927 -13.100 -7.156 1.00 72.62 113 ASN A C 1
ATOM 881 O O . ASN A 1 113 ? 7.101 -12.751 -7.989 1.00 72.62 113 ASN A O 1
ATOM 885 N N . ALA A 1 114 ? 7.598 -13.893 -6.131 1.00 75.62 114 ALA A N 1
ATOM 886 C CA . ALA A 1 114 ? 6.228 -14.345 -5.894 1.00 75.62 114 ALA A CA 1
ATOM 887 C C . ALA A 1 114 ? 5.280 -13.169 -5.602 1.00 75.62 114 ALA A C 1
ATOM 889 O O . ALA A 1 114 ? 4.193 -13.113 -6.171 1.00 75.62 114 ALA A O 1
ATOM 890 N N . SER A 1 115 ? 5.708 -12.201 -4.786 1.00 74.12 115 SER A N 1
ATOM 891 C CA . SER A 1 115 ? 4.941 -10.978 -4.513 1.00 74.12 115 SER A CA 1
ATOM 892 C C . SER A 1 115 ? 4.749 -10.117 -5.769 1.00 74.12 115 SER A C 1
ATOM 894 O O . SER A 1 115 ? 3.649 -9.635 -6.020 1.00 74.12 115 SER A O 1
ATOM 896 N N . LEU A 1 116 ? 5.790 -9.970 -6.598 1.00 75.81 116 LEU A N 1
ATOM 897 C CA . LEU A 1 116 ? 5.695 -9.268 -7.883 1.00 75.81 116 LEU A CA 1
ATOM 898 C C . LEU A 1 116 ? 4.734 -9.972 -8.850 1.00 75.81 116 LEU A C 1
ATOM 900 O O . LEU A 1 116 ? 3.949 -9.301 -9.512 1.00 75.81 116 LEU A O 1
ATOM 904 N N . ASN A 1 117 ? 4.753 -11.307 -8.898 1.00 81.12 117 ASN A N 1
ATOM 905 C CA . ASN A 1 117 ? 3.826 -12.079 -9.725 1.00 81.12 117 ASN A CA 1
ATOM 906 C C . ASN A 1 117 ? 2.371 -11.885 -9.281 1.00 81.12 117 ASN A C 1
ATOM 908 O O . ASN A 1 117 ? 1.529 -11.624 -10.131 1.00 81.12 117 ASN A O 1
ATOM 912 N N . LYS A 1 118 ? 2.085 -11.898 -7.968 1.00 77.75 118 LYS A N 1
ATOM 913 C CA . LYS A 1 118 ? 0.734 -11.596 -7.460 1.00 77.75 118 LYS A CA 1
ATOM 914 C C . LYS A 1 118 ? 0.232 -10.229 -7.944 1.00 77.75 118 LYS A C 1
ATOM 916 O O . LYS A 1 118 ? -0.924 -10.108 -8.325 1.00 77.75 118 LYS A O 1
ATOM 921 N N . MET A 1 119 ? 1.096 -9.209 -7.945 1.00 77.94 119 MET A N 1
ATOM 922 C CA . MET A 1 119 ? 0.727 -7.874 -8.432 1.00 77.94 119 MET A CA 1
ATOM 923 C C . MET A 1 119 ? 0.582 -7.812 -9.953 1.00 77.94 119 MET A C 1
ATOM 925 O O . MET A 1 119 ? -0.250 -7.063 -10.450 1.00 77.94 119 MET A O 1
ATOM 929 N N . LYS A 1 120 ? 1.383 -8.582 -10.694 1.00 80.94 120 LYS A N 1
ATOM 930 C CA . LYS A 1 120 ? 1.294 -8.672 -12.156 1.00 80.94 120 LYS A CA 1
ATOM 931 C C . LYS A 1 120 ? -0.038 -9.271 -12.618 1.00 80.94 120 LYS A C 1
ATOM 933 O O . LYS A 1 120 ? -0.505 -8.916 -13.691 1.00 80.94 120 LYS A O 1
ATOM 938 N N . ASP A 1 121 ? -0.621 -10.159 -11.819 1.00 85.44 121 ASP A N 1
ATOM 939 C CA . ASP A 1 121 ? -1.888 -10.827 -12.132 1.00 85.44 121 ASP A CA 1
ATOM 940 C C . ASP A 1 121 ? -3.126 -9.959 -11.820 1.00 85.44 121 ASP A C 1
ATOM 942 O O . ASP A 1 121 ? -4.258 -10.380 -12.066 1.00 85.44 121 ASP A O 1
ATOM 946 N N . LEU A 1 122 ? -2.936 -8.747 -11.282 1.00 82.69 122 LEU A N 1
ATOM 947 C CA . LEU A 1 122 ? -4.020 -7.787 -11.074 1.00 82.69 122 LEU A CA 1
ATOM 948 C C . LEU A 1 122 ? -4.497 -7.180 -12.407 1.00 82.69 122 LEU A C 1
ATOM 950 O O . LEU A 1 122 ? -3.722 -7.113 -13.361 1.00 82.69 122 LEU A O 1
ATOM 954 N N . PRO A 1 123 ? -5.754 -6.700 -12.486 1.00 86.00 123 PRO A N 1
ATOM 955 C CA . PRO A 1 123 ? -6.267 -6.033 -13.683 1.00 86.00 123 PRO A CA 1
ATOM 956 C C . PRO A 1 123 ? -5.393 -4.856 -14.143 1.00 86.00 123 PRO A C 1
ATOM 958 O O . PRO A 1 123 ? -4.909 -4.085 -13.315 1.00 86.00 123 PRO A O 1
ATOM 961 N N . ASP A 1 124 ? -5.260 -4.659 -15.457 1.00 85.12 124 ASP A N 1
ATOM 962 C CA . ASP A 1 124 ? -4.439 -3.585 -16.050 1.00 85.12 124 ASP A CA 1
ATOM 963 C C . ASP A 1 124 ? -4.888 -2.165 -15.651 1.00 85.12 124 ASP A C 1
ATOM 965 O O . ASP A 1 124 ? -4.095 -1.223 -15.696 1.00 85.12 124 ASP A O 1
ATOM 969 N N . ASP A 1 125 ? -6.156 -1.991 -15.261 1.00 83.75 125 ASP A N 1
ATOM 970 C CA . ASP A 1 125 ? -6.719 -0.722 -14.784 1.00 83.75 125 ASP A CA 1
ATOM 971 C C . ASP A 1 125 ? -6.493 -0.481 -13.279 1.00 83.75 125 ASP A C 1
ATOM 973 O O . ASP A 1 125 ? -6.964 0.520 -12.733 1.00 83.75 125 ASP A O 1
ATOM 977 N N . THR A 1 126 ? -5.760 -1.370 -12.601 1.00 81.00 126 THR A N 1
ATOM 978 C CA . THR A 1 126 ? -5.444 -1.242 -11.176 1.00 81.00 126 THR A CA 1
ATOM 979 C C . THR A 1 126 ? -4.576 -0.014 -10.925 1.00 81.00 126 THR A C 1
ATOM 981 O O . THR A 1 126 ? -3.475 0.130 -11.462 1.00 81.00 126 THR A O 1
ATOM 984 N N . MET A 1 127 ? -5.040 0.869 -10.041 1.00 80.00 127 MET A N 1
ATOM 985 C CA . MET A 1 127 ? -4.254 2.018 -9.611 1.00 80.00 127 MET A CA 1
ATOM 986 C C . MET A 1 127 ? -3.221 1.631 -8.550 1.00 80.00 127 MET A C 1
ATOM 988 O O . MET A 1 127 ? -3.442 0.792 -7.682 1.00 80.00 127 MET A O 1
ATOM 992 N N . VAL A 1 128 ? -2.081 2.303 -8.598 1.00 78.12 128 VAL A N 1
ATOM 993 C CA . VAL A 1 128 ? -0.873 1.982 -7.837 1.00 78.12 128 VAL A CA 1
ATOM 994 C C . VAL A 1 128 ? -0.533 3.185 -6.955 1.00 78.12 128 VAL A C 1
ATOM 996 O O . VAL A 1 128 ? -0.223 4.256 -7.471 1.00 78.12 128 VAL A O 1
ATOM 999 N N . TRP A 1 129 ? -0.612 3.014 -5.634 1.00 77.38 129 TRP A N 1
ATOM 1000 C CA . TRP A 1 129 ? -0.471 4.060 -4.614 1.00 77.38 129 TRP A CA 1
ATOM 1001 C C . TRP A 1 129 ? 0.701 3.753 -3.669 1.00 77.38 129 TRP A C 1
ATOM 1003 O O . TRP A 1 129 ? 0.490 3.229 -2.579 1.00 77.38 129 TRP A O 1
ATOM 1013 N N . PRO A 1 130 ? 1.953 4.033 -4.058 1.00 77.06 130 PRO A N 1
ATOM 1014 C CA . PRO A 1 130 ? 3.081 3.857 -3.153 1.00 77.06 130 PRO A CA 1
ATOM 1015 C C . PRO A 1 130 ? 3.002 4.890 -2.018 1.00 77.06 130 PRO A C 1
ATOM 1017 O O . PRO A 1 130 ? 2.641 6.040 -2.248 1.00 77.06 130 PRO A O 1
ATOM 1020 N N . GLY A 1 131 ? 3.393 4.530 -0.804 1.00 75.31 131 GLY A N 1
ATOM 1021 C CA . GLY A 1 131 ? 3.583 5.460 0.320 1.00 75.31 131 GLY A CA 1
ATOM 1022 C C . GLY A 1 131 ? 4.962 6.132 0.370 1.00 75.31 131 GLY A C 1
ATOM 1023 O O . GLY A 1 131 ? 5.228 6.911 1.284 1.00 75.31 131 GLY A O 1
ATOM 1024 N N . HIS A 1 132 ? 5.818 5.921 -0.637 1.00 78.75 132 HIS A N 1
ATOM 1025 C CA . HIS A 1 132 ? 7.019 6.727 -0.853 1.00 78.75 132 HIS A CA 1
ATOM 1026 C C . HIS A 1 132 ? 7.092 7.256 -2.280 1.00 78.75 132 HIS A C 1
ATOM 1028 O O . HIS A 1 132 ? 6.851 6.539 -3.254 1.00 78.75 132 HIS A O 1
ATOM 1034 N N . GLU A 1 133 ? 7.533 8.505 -2.397 1.00 84.69 133 GLU A N 1
ATOM 1035 C CA . GLU A 1 133 ? 7.801 9.158 -3.673 1.00 84.69 133 GLU A CA 1
ATOM 1036 C C . GLU A 1 133 ? 9.200 8.781 -4.181 1.00 84.69 133 GLU A C 1
ATOM 1038 O O . GLU A 1 133 ? 10.155 9.542 -4.045 1.00 84.69 133 GLU A O 1
ATOM 1043 N N . LEU A 1 134 ? 9.326 7.571 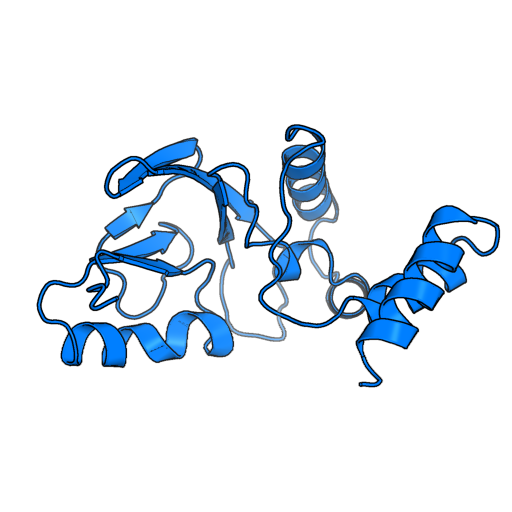-4.733 1.00 82.19 134 LEU A N 1
ATOM 1044 C CA . LEU A 1 134 ? 10.582 7.018 -5.270 1.00 82.19 134 LEU A CA 1
ATOM 1045 C C . LEU A 1 134 ? 10.517 6.750 -6.781 1.00 82.19 134 LEU A C 1
ATOM 1047 O O . LEU A 1 134 ? 11.302 5.968 -7.325 1.00 82.19 134 LEU A O 1
ATOM 1051 N N . ALA A 1 135 ? 9.547 7.353 -7.474 1.00 85.88 135 ALA A N 1
ATOM 1052 C CA . ALA A 1 135 ? 9.309 7.079 -8.885 1.00 85.88 135 ALA A CA 1
ATOM 1053 C C . ALA A 1 135 ? 10.527 7.432 -9.752 1.00 85.88 135 ALA A C 1
ATOM 1055 O O . ALA A 1 135 ? 10.901 6.645 -10.622 1.00 85.88 135 ALA A O 1
ATOM 1056 N N . LEU A 1 136 ? 11.164 8.579 -9.495 1.00 89.06 136 LEU A N 1
ATOM 1057 C CA . LEU A 1 136 ? 12.298 9.057 -10.287 1.00 89.06 136 LEU A CA 1
ATOM 1058 C C . LEU A 1 136 ? 13.511 8.133 -10.137 1.00 89.06 136 LEU A C 1
ATOM 1060 O O . LEU A 1 136 ? 14.046 7.653 -11.130 1.00 89.06 136 LEU A O 1
ATOM 1064 N N . GLU A 1 137 ? 13.888 7.810 -8.900 1.00 85.81 137 GLU A N 1
ATOM 1065 C CA . GLU A 1 137 ? 15.052 6.977 -8.594 1.00 85.81 137 GLU A CA 1
ATOM 1066 C C . GLU A 1 137 ? 14.899 5.550 -9.145 1.00 85.81 137 GLU A C 1
ATOM 1068 O O . GLU A 1 137 ? 15.883 4.926 -9.550 1.00 85.81 137 GLU A O 1
ATOM 1073 N N . ASN A 1 138 ? 13.670 5.021 -9.164 1.00 85.00 138 ASN A N 1
ATOM 1074 C CA . ASN A 1 138 ? 13.375 3.716 -9.753 1.00 85.00 138 ASN A CA 1
ATOM 1075 C C . ASN A 1 138 ? 13.438 3.757 -11.289 1.00 85.00 138 ASN A C 1
ATOM 1077 O O . ASN A 1 138 ? 13.959 2.825 -11.899 1.00 85.00 138 ASN A O 1
ATOM 1081 N N . LEU A 1 139 ? 12.944 4.828 -11.917 1.00 90.50 139 LEU A N 1
ATOM 1082 C CA . LEU A 1 139 ? 12.982 4.996 -13.373 1.00 90.50 139 LEU A CA 1
ATOM 1083 C C . LEU A 1 139 ? 14.402 5.250 -13.893 1.00 90.50 139 LEU A C 1
ATOM 1085 O O . LEU A 1 139 ? 14.769 4.692 -14.923 1.00 90.50 139 LEU A O 1
ATOM 1089 N N . GLU A 1 140 ? 15.223 6.015 -13.167 1.00 89.44 140 GLU A N 1
ATOM 1090 C CA . GLU A 1 140 ? 16.654 6.183 -13.463 1.00 89.44 140 GLU A CA 1
ATOM 1091 C C . GLU A 1 140 ? 17.373 4.832 -13.498 1.00 89.44 140 GLU A C 1
ATOM 1093 O O . GLU A 1 140 ? 18.152 4.551 -14.407 1.00 89.44 140 GLU A O 1
ATOM 1098 N N . LEU A 1 141 ? 17.076 3.966 -12.525 1.00 87.12 141 LEU A N 1
ATOM 1099 C CA . LEU A 1 141 ? 17.656 2.633 -12.463 1.00 87.12 141 LEU A CA 1
ATOM 1100 C C . LEU A 1 141 ? 17.131 1.715 -13.572 1.00 87.12 141 LEU A C 1
ATOM 1102 O O . LEU A 1 141 ? 17.912 0.965 -14.149 1.00 87.12 141 LEU A O 1
ATOM 1106 N N . ALA A 1 142 ? 15.837 1.786 -13.892 1.00 87.75 142 ALA A N 1
ATOM 1107 C CA . ALA A 1 142 ? 15.255 1.026 -14.995 1.00 87.75 142 ALA A CA 1
ATOM 1108 C C . ALA A 1 142 ? 15.908 1.394 -16.335 1.00 87.75 142 ALA A C 1
ATOM 1110 O O . ALA A 1 142 ? 16.308 0.506 -17.079 1.00 87.75 142 ALA A O 1
ATOM 1111 N N . VAL A 1 143 ? 16.097 2.690 -16.603 1.00 93.06 143 VAL A N 1
ATOM 1112 C CA . VAL A 1 143 ? 16.792 3.181 -17.805 1.00 93.06 143 VAL A CA 1
ATOM 1113 C C . VAL A 1 143 ? 18.270 2.792 -17.801 1.00 93.06 143 VAL A C 1
ATOM 1115 O O . VAL A 1 143 ? 18.818 2.462 -18.845 1.00 93.06 143 VAL A O 1
ATOM 1118 N N . PHE A 1 144 ? 18.929 2.795 -16.641 1.00 92.50 144 PHE A N 1
ATOM 1119 C CA . PHE A 1 144 ? 20.313 2.333 -16.539 1.00 92.50 144 PHE A CA 1
ATOM 1120 C C . PHE A 1 144 ? 20.463 0.839 -16.883 1.00 92.50 144 PHE A C 1
ATOM 1122 O O . PHE A 1 144 ? 21.436 0.460 -17.530 1.00 92.50 144 PHE A O 1
ATOM 1129 N N . ILE A 1 145 ? 19.516 -0.005 -16.455 1.00 92.00 145 ILE A N 1
ATOM 1130 C CA . ILE A 1 145 ? 19.532 -1.455 -16.716 1.00 92.00 145 ILE A CA 1
ATOM 1131 C C . ILE A 1 145 ? 19.089 -1.771 -18.153 1.00 92.00 145 ILE A C 1
ATOM 1133 O O . ILE A 1 145 ? 19.699 -2.612 -18.809 1.00 92.00 145 ILE A O 1
ATOM 1137 N N . GLU A 1 146 ? 18.042 -1.105 -18.643 1.00 93.56 146 GLU A N 1
ATOM 1138 C CA . GLU A 1 146 ? 17.452 -1.300 -19.970 1.00 93.56 146 GLU A CA 1
ATOM 1139 C C . GLU A 1 146 ? 17.474 0.021 -20.767 1.00 93.56 146 GLU A C 1
ATOM 1141 O O . GLU A 1 146 ? 16.435 0.669 -20.935 1.00 93.56 146 GLU A O 1
ATOM 1146 N N . PRO A 1 147 ? 18.640 0.444 -21.287 1.00 93.88 147 PRO A N 1
ATOM 1147 C CA . PRO A 1 147 ? 18.789 1.753 -21.931 1.00 93.88 147 PRO A CA 1
ATOM 1148 C C . PRO A 1 147 ? 17.940 1.918 -23.198 1.00 93.88 147 PRO A C 1
ATOM 1150 O O . PRO A 1 147 ? 17.599 3.036 -23.573 1.00 93.88 147 PRO A O 1
ATOM 1153 N N . GLU A 1 148 ? 17.556 0.815 -23.840 1.00 96.06 148 GLU A N 1
ATOM 1154 C CA . GLU A 1 148 ? 16.715 0.812 -25.042 1.00 96.06 148 GLU A CA 1
ATOM 1155 C C . GLU A 1 148 ? 15.205 0.767 -24.728 1.00 96.06 148 GLU A C 1
ATOM 1157 O O . GLU A 1 148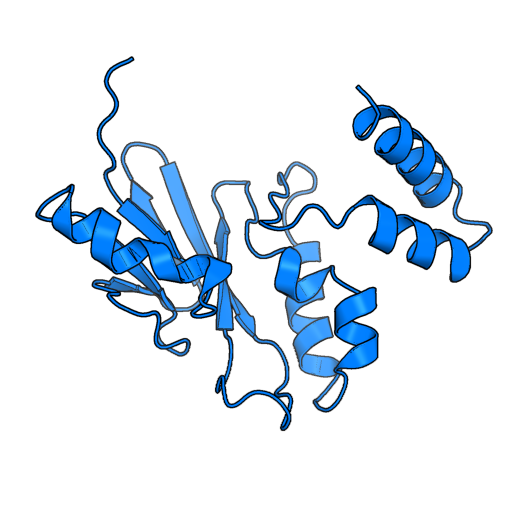 ? 14.369 0.807 -25.633 1.00 96.06 148 GLU A O 1
ATOM 1162 N N . ASN A 1 149 ? 14.811 0.716 -23.448 1.00 95.19 149 ASN A N 1
ATOM 1163 C CA . ASN A 1 149 ? 13.407 0.693 -23.044 1.00 95.19 149 ASN A CA 1
ATOM 1164 C C . ASN A 1 149 ? 12.774 2.093 -23.173 1.00 95.19 149 ASN A C 1
ATOM 1166 O O . ASN A 1 149 ? 12.710 2.882 -22.226 1.00 95.19 149 ASN A O 1
ATOM 1170 N N . ILE A 1 150 ? 12.245 2.389 -24.366 1.00 96.62 150 ILE A N 1
ATOM 1171 C CA . ILE A 1 150 ? 11.609 3.677 -24.699 1.00 96.62 150 ILE A CA 1
ATOM 1172 C C . ILE A 1 150 ? 10.469 4.020 -23.726 1.00 96.62 150 ILE A C 1
ATOM 1174 O O . ILE A 1 150 ? 10.280 5.187 -23.380 1.00 96.62 150 ILE A O 1
ATOM 1178 N N . LYS A 1 151 ? 9.720 3.024 -23.230 1.00 95.69 151 LYS A N 1
ATOM 1179 C CA . LYS A 1 151 ? 8.632 3.262 -22.266 1.00 95.69 151 LYS A CA 1
ATOM 1180 C C . LYS A 1 151 ? 9.170 3.791 -20.934 1.00 95.69 151 LYS A C 1
ATOM 1182 O O . LYS A 1 151 ? 8.601 4.739 -20.394 1.00 95.69 151 LYS A O 1
ATOM 1187 N N . ALA A 1 152 ? 10.263 3.216 -20.429 1.00 92.69 152 ALA A N 1
ATOM 1188 C CA . ALA A 1 152 ? 10.915 3.676 -19.204 1.00 92.69 152 ALA A CA 1
ATOM 1189 C C . ALA A 1 152 ? 11.479 5.098 -19.366 1.00 92.69 152 ALA A C 1
ATOM 1191 O O . ALA A 1 152 ? 11.245 5.944 -18.504 1.00 92.69 152 ALA A O 1
ATOM 1192 N N . LEU A 1 153 ? 12.118 5.394 -20.504 1.00 95.50 153 LEU A N 1
ATOM 1193 C CA . LEU A 1 153 ? 12.623 6.733 -20.833 1.00 95.50 153 LEU A CA 1
ATOM 1194 C C . LEU A 1 153 ? 11.510 7.789 -20.865 1.00 95.50 153 LEU A C 1
ATOM 1196 O O . LEU A 1 153 ? 11.613 8.825 -20.207 1.00 95.50 153 LEU A O 1
ATOM 1200 N N . LEU A 1 154 ? 10.412 7.523 -21.583 1.00 97.06 154 LEU A N 1
ATOM 1201 C CA . LEU A 1 154 ? 9.271 8.442 -21.646 1.00 97.06 154 LEU A CA 1
ATOM 1202 C C . LEU A 1 154 ? 8.655 8.669 -20.261 1.00 97.06 154 LEU A C 1
ATOM 1204 O O . LEU A 1 154 ? 8.286 9.795 -19.915 1.00 97.06 154 LEU A O 1
ATOM 1208 N N . LYS A 1 155 ? 8.567 7.613 -19.443 1.00 94.69 155 LYS A N 1
ATOM 1209 C CA . LYS A 1 155 ? 8.032 7.718 -18.085 1.00 94.69 155 LYS A CA 1
ATOM 1210 C C . LYS A 1 155 ? 8.969 8.488 -17.150 1.00 94.69 155 LYS A C 1
ATOM 1212 O O . LYS A 1 155 ? 8.464 9.239 -16.318 1.00 94.69 155 LYS A O 1
ATOM 1217 N N . LEU A 1 156 ? 10.289 8.363 -17.313 1.00 93.81 156 LEU A N 1
ATOM 1218 C CA . LEU A 1 156 ? 11.292 9.140 -16.577 1.00 93.81 156 LEU A CA 1
ATOM 1219 C C . LEU A 1 156 ? 11.146 10.640 -16.855 1.00 93.81 156 LEU A C 1
ATOM 1221 O O . LEU A 1 156 ? 11.033 11.424 -15.916 1.00 93.81 156 LEU A O 1
ATOM 1225 N N . VAL A 1 157 ? 11.060 11.031 -18.132 1.00 95.31 157 VAL A N 1
ATOM 1226 C CA . VAL A 1 157 ? 10.838 12.435 -18.531 1.00 95.31 157 VAL A CA 1
ATOM 1227 C C . VAL A 1 157 ? 9.524 12.963 -17.957 1.00 95.31 157 VAL A C 1
ATOM 1229 O O . VAL A 1 157 ? 9.476 14.061 -17.402 1.00 95.31 157 VAL A O 1
ATOM 1232 N N . TRP A 1 158 ? 8.454 12.168 -18.044 1.00 95.06 158 TRP A N 1
ATOM 1233 C CA . TRP A 1 158 ? 7.170 12.524 -17.447 1.00 95.06 158 TRP A CA 1
ATOM 1234 C C . TRP A 1 158 ? 7.280 12.745 -15.930 1.00 95.06 158 TRP A C 1
ATOM 1236 O O . TRP A 1 158 ? 6.766 13.744 -15.433 1.00 95.06 158 TRP A O 1
ATOM 1246 N N . ALA A 1 159 ? 7.957 11.851 -15.201 1.00 92.31 159 ALA A N 1
ATOM 1247 C CA . ALA A 1 159 ? 8.105 11.944 -13.747 1.00 92.31 159 ALA A CA 1
ATOM 1248 C C . ALA A 1 159 ? 8.952 13.158 -13.335 1.00 92.31 159 ALA A C 1
ATOM 1250 O O . ALA A 1 159 ? 8.576 13.886 -12.416 1.00 92.31 159 ALA A O 1
ATOM 1251 N N . PHE A 1 160 ? 10.045 13.425 -14.055 1.00 92.19 160 PHE A N 1
ATOM 1252 C CA . PHE A 1 160 ? 10.904 14.587 -13.828 1.00 92.19 160 PHE A CA 1
ATOM 1253 C C . PHE A 1 160 ? 10.120 15.903 -13.931 1.00 92.19 160 PHE A C 1
ATOM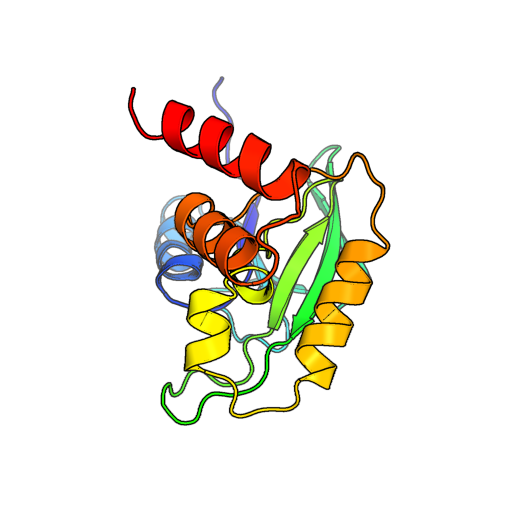 1255 O O . PHE A 1 160 ? 10.170 16.730 -13.022 1.00 92.19 160 PHE A O 1
ATOM 1262 N N . ASN A 1 161 ? 9.298 16.050 -14.975 1.00 93.44 161 ASN A N 1
ATOM 1263 C CA . ASN A 1 161 ? 8.475 17.245 -15.181 1.00 93.44 161 ASN A CA 1
ATOM 1264 C C . ASN A 1 161 ? 7.360 17.421 -14.136 1.00 93.44 161 ASN A C 1
ATOM 1266 O O . ASN A 1 161 ? 6.816 18.513 -14.009 1.00 93.44 161 ASN A O 1
ATOM 1270 N N . ARG A 1 162 ? 6.997 16.366 -13.396 1.00 88.88 162 ARG A N 1
ATOM 1271 C CA . ARG A 1 162 ? 5.988 16.421 -12.324 1.00 88.88 162 ARG A CA 1
ATOM 1272 C C . ARG A 1 162 ? 6.575 16.744 -10.949 1.00 88.88 162 ARG A C 1
ATOM 1274 O O . ARG A 1 162 ? 5.834 17.223 -10.103 1.00 88.88 162 ARG A O 1
ATOM 1281 N N . ARG A 1 163 ? 7.873 16.499 -10.720 1.00 77.00 163 ARG A N 1
ATOM 1282 C CA . ARG A 1 163 ? 8.567 16.857 -9.465 1.00 77.00 163 ARG A CA 1
ATOM 1283 C C . ARG A 1 163 ? 8.948 18.346 -9.386 1.00 77.00 163 ARG A C 1
ATOM 1285 O O . ARG A 1 163 ? 9.279 18.811 -8.303 1.00 77.00 163 ARG A O 1
ATOM 1292 N N . GLY A 1 164 ? 8.948 19.063 -10.513 1.00 58.25 164 GLY A N 1
ATOM 1293 C CA . GLY A 1 164 ? 9.497 20.420 -10.651 1.00 58.25 164 GLY A CA 1
ATOM 1294 C C . GLY A 1 164 ? 8.489 21.574 -10.729 1.00 58.25 164 GLY A C 1
ATOM 1295 O O . GLY A 1 164 ? 8.807 22.576 -11.365 1.00 58.25 164 GLY A O 1
ATOM 1296 N N . SER A 1 165 ? 7.300 21.456 -10.129 1.00 46.12 165 SER A N 1
ATOM 1297 C CA . SER A 1 165 ? 6.296 22.536 -10.065 1.00 46.12 165 SER A CA 1
ATOM 1298 C C . SER A 1 165 ? 5.833 22.803 -8.644 1.00 46.12 165 SER A C 1
ATOM 1300 O O . SER A 1 165 ? 5.389 21.812 -8.020 1.00 46.12 165 SER A O 1
#

Sequence (165 aa):
MNVQPEAVLTTHKHWDHSGGNRQMRSTFPGLKVYGGTLDHVPDCTHTVDDGQELRFGQLKFTAMWTPRPYSRATPCGDCTAQTLDVRTVSSLETCLCWRAAARLLKGPVRQLNASLNKMKDLPDDTMVWPGHELALENLELAVFIEPENIKALLKLVWAFNRRGS

Foldseek 3Di:
DDDDAQEAEFQAADCLGQVCLVVSCVVPPPHAYEYAPPRPHPPHDHHDDAQDWDDDPPAIWGWHWQWDDDAPVDPRPTITGIFTDSLEGARCVRQQPVVVCVVGPPGDPVSSVVSVVVVVPDDPSRHYHYPDPCLLVSLVVVCVVVVPPVVSVVSNVVSVVVVPD